Protein AF-A0A968A7Q0-F1 (afdb_monomer)

Secondary structure (DSSP, 8-state):
---------------HHHHHHHHHHHHHHHHHHHHHHHTTS-TTS-HHHHHHHHHHHHHHHHHH--TTSSS-HHHHHTTT-

Sequence (81 aa):
MALAQRRTQKVVPKDPAYRDQLITEYLPYVKRIVQRLAVHLPSTVDVDDLMNVGVIGLIQAVDRYDPRRDNKFMTYAIFRI

Structure (mmCIF, N/CA/C/O backbone):
data_AF-A0A968A7Q0-F1
#
_entry.id   AF-A0A968A7Q0-F1
#
loop_
_atom_site.group_PDB
_atom_site.id
_atom_site.type_symbol
_atom_site.label_atom_id
_atom_site.label_alt_id
_atom_site.label_comp_id
_atom_site.label_asym_id
_atom_site.label_entity_id
_atom_site.label_seq_id
_atom_site.pdbx_PDB_ins_code
_atom_site.Cartn_x
_atom_site.Cartn_y
_atom_site.Cartn_z
_atom_site.occupancy
_atom_site.B_iso_or_equiv
_atom_site.auth_seq_id
_atom_site.auth_comp_id
_atom_site.auth_asym_id
_atom_site.auth_atom_id
_atom_site.pdbx_PDB_model_num
ATOM 1 N N . MET A 1 1 ? -36.347 -24.586 8.318 1.00 50.00 1 MET A N 1
ATOM 2 C CA . MET A 1 1 ? -35.204 -24.366 7.403 1.00 50.00 1 MET A CA 1
ATOM 3 C C . MET A 1 1 ? -34.663 -22.963 7.637 1.00 50.00 1 MET A C 1
ATOM 5 O O . MET A 1 1 ? -35.284 -22.006 7.201 1.00 50.00 1 MET A O 1
ATOM 9 N N . ALA A 1 2 ? -33.576 -22.828 8.398 1.00 49.78 2 ALA A N 1
ATOM 10 C CA . ALA A 1 2 ? -32.923 -21.545 8.649 1.00 49.78 2 ALA A CA 1
ATOM 11 C C . ALA A 1 2 ? -31.725 -21.425 7.704 1.00 49.78 2 ALA A C 1
ATOM 13 O O . ALA A 1 2 ? -30.754 -22.163 7.856 1.00 49.78 2 ALA A O 1
ATOM 14 N N . LEU A 1 3 ? -31.798 -20.533 6.716 1.00 52.06 3 LEU A N 1
ATOM 15 C CA . LEU A 1 3 ? -30.671 -20.237 5.839 1.00 52.06 3 LEU A CA 1
ATOM 16 C C . LEU A 1 3 ? -30.311 -18.760 5.934 1.00 52.06 3 LEU A C 1
ATOM 18 O O . LEU A 1 3 ? -31.121 -17.877 5.672 1.00 52.06 3 LEU A O 1
ATOM 22 N N . ALA A 1 4 ? -29.048 -18.560 6.303 1.00 58.00 4 ALA A N 1
ATOM 23 C CA . ALA A 1 4 ? -28.260 -17.357 6.118 1.00 58.00 4 ALA A CA 1
ATOM 24 C C . ALA A 1 4 ? -28.841 -16.085 6.748 1.00 58.00 4 ALA A C 1
ATOM 26 O O . ALA A 1 4 ? -29.309 -15.172 6.069 1.00 58.00 4 ALA A O 1
ATOM 27 N N . GLN A 1 5 ? -28.640 -15.956 8.063 1.00 51.38 5 GLN A N 1
ATOM 28 C CA . GLN A 1 5 ? -28.410 -14.637 8.640 1.00 51.38 5 GLN A CA 1
ATOM 29 C C . GLN A 1 5 ? -27.210 -14.030 7.901 1.00 51.38 5 GLN A C 1
ATOM 31 O O . GLN A 1 5 ? -26.054 -14.323 8.211 1.00 51.38 5 GLN A O 1
ATOM 36 N N . ARG A 1 6 ? -27.478 -13.201 6.886 1.00 57.25 6 ARG A N 1
ATOM 37 C CA . ARG A 1 6 ? -26.515 -12.216 6.403 1.00 57.25 6 ARG A CA 1
ATOM 38 C C . ARG A 1 6 ? -26.181 -11.372 7.625 1.00 57.25 6 ARG A C 1
ATOM 40 O O . ARG A 1 6 ? -26.928 -10.458 7.959 1.00 57.25 6 ARG A O 1
ATOM 47 N N . ARG A 1 7 ? -25.100 -11.713 8.333 1.00 57.78 7 ARG A N 1
ATOM 48 C CA . ARG A 1 7 ? -24.449 -10.798 9.269 1.00 57.78 7 ARG A CA 1
ATOM 49 C C . ARG A 1 7 ? -24.058 -9.599 8.419 1.00 57.78 7 ARG A C 1
ATOM 51 O O . ARG A 1 7 ? -23.016 -9.599 7.773 1.00 57.78 7 ARG A O 1
ATOM 58 N N . THR A 1 8 ? -24.945 -8.615 8.355 1.00 51.22 8 THR A N 1
ATOM 59 C CA . THR A 1 8 ? -24.642 -7.263 7.922 1.00 51.22 8 THR A CA 1
ATOM 60 C C . THR A 1 8 ? -23.618 -6.769 8.923 1.00 51.22 8 THR A C 1
ATOM 62 O O . THR A 1 8 ? -23.934 -6.288 10.010 1.00 51.22 8 THR A O 1
ATOM 65 N N . GLN A 1 9 ? -22.351 -7.036 8.616 1.00 50.97 9 GLN A N 1
ATOM 66 C CA . GLN A 1 9 ? -21.241 -6.543 9.394 1.00 50.97 9 GLN A CA 1
ATOM 67 C C . GLN A 1 9 ? -21.3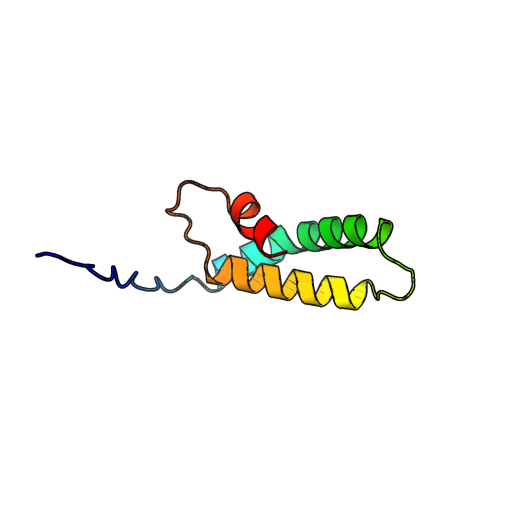44 -5.026 9.279 1.00 50.97 9 GLN A C 1
ATOM 69 O O . GLN A 1 9 ? -21.032 -4.465 8.232 1.00 50.97 9 GLN A O 1
ATOM 74 N N . LYS A 1 10 ? -21.910 -4.388 10.317 1.00 46.84 10 LYS A N 1
ATOM 75 C CA . LYS A 1 10 ? -21.926 -2.935 10.473 1.00 46.84 10 LYS A CA 1
ATOM 76 C C . LYS A 1 10 ? -20.510 -2.482 10.161 1.00 46.84 10 LYS A C 1
ATOM 78 O O . LYS A 1 10 ? -19.580 -2.876 10.869 1.00 46.84 10 LYS A O 1
ATOM 83 N N . VAL A 1 11 ? -20.358 -1.753 9.060 1.00 51.91 11 VAL A N 1
ATOM 84 C CA . VAL A 1 11 ? -19.097 -1.121 8.697 1.00 51.91 11 VAL A CA 1
ATOM 85 C C . VAL A 1 11 ? -18.841 -0.140 9.828 1.00 51.91 11 VAL A C 1
ATOM 87 O O . VAL A 1 11 ? -19.501 0.890 9.925 1.00 51.91 11 VAL A O 1
ATOM 90 N N . VAL A 1 12 ? -17.995 -0.540 10.777 1.00 56.09 12 VAL A N 1
ATOM 91 C CA . VAL A 1 12 ? -17.528 0.363 11.824 1.00 56.09 12 VAL A CA 1
ATOM 92 C C . VAL A 1 12 ? -16.839 1.495 11.069 1.00 56.09 12 VAL A C 1
ATOM 94 O O . VAL A 1 12 ? -16.006 1.182 10.212 1.00 56.09 12 VAL A O 1
ATOM 97 N N . PRO A 1 13 ? -17.200 2.768 11.303 1.00 54.41 13 PRO A N 1
ATOM 98 C CA . PRO A 1 13 ? -16.472 3.882 10.720 1.00 54.41 13 PRO A CA 1
ATOM 99 C C . PRO A 1 13 ? -15.003 3.693 11.081 1.00 54.41 13 PRO A C 1
ATOM 101 O O . PRO A 1 13 ? -14.646 3.700 12.259 1.00 54.41 13 PRO A O 1
ATOM 104 N N . LYS A 1 14 ? -14.170 3.396 10.084 1.00 65.25 14 LYS A N 1
ATOM 105 C CA . LYS A 1 14 ? -12.734 3.304 10.306 1.00 65.25 14 LYS A CA 1
ATOM 106 C C . LYS A 1 14 ? -12.252 4.718 10.515 1.00 65.25 14 LYS A C 1
ATOM 108 O O . LYS A 1 14 ? -12.455 5.554 9.639 1.00 65.25 14 LYS A O 1
ATOM 113 N N . ASP A 1 15 ? -11.674 4.959 11.682 1.00 82.06 15 ASP A N 1
ATOM 114 C CA . ASP A 1 15 ? -11.017 6.217 11.986 1.00 82.06 15 ASP A CA 1
ATOM 115 C C . ASP A 1 15 ? -10.038 6.547 10.841 1.00 82.06 15 ASP A C 1
ATOM 117 O O . ASP A 1 15 ? -9.132 5.743 10.576 1.00 82.06 15 ASP A O 1
ATOM 121 N N . PRO A 1 16 ? -10.236 7.670 10.125 1.00 84.06 16 PRO A N 1
ATOM 122 C CA . PRO A 1 16 ? -9.340 8.088 9.056 1.00 84.06 16 PRO A CA 1
ATOM 123 C C . PRO A 1 16 ? -7.882 8.154 9.516 1.00 84.06 16 PRO A C 1
ATOM 125 O O . PRO A 1 16 ? -6.997 7.720 8.785 1.00 84.06 16 PRO A O 1
ATOM 128 N N . ALA A 1 17 ? -7.629 8.576 10.759 1.00 88.00 17 ALA A N 1
ATOM 129 C CA . ALA A 1 17 ? -6.276 8.642 11.299 1.00 88.00 17 ALA A CA 1
ATOM 130 C C . ALA A 1 17 ? -5.644 7.247 11.425 1.00 88.00 17 ALA A C 1
ATOM 132 O O . ALA A 1 17 ? -4.479 7.057 11.081 1.00 88.00 17 ALA A O 1
ATOM 133 N N . TYR A 1 18 ? -6.418 6.247 11.855 1.00 86.62 18 TYR A N 1
ATOM 134 C CA . TYR A 1 18 ? -5.942 4.864 11.945 1.00 86.62 18 TYR A CA 1
ATOM 135 C C . TYR A 1 18 ? -5.676 4.253 10.563 1.00 86.62 18 TYR A C 1
ATOM 137 O O . TYR A 1 18 ? -4.707 3.515 10.373 1.00 86.62 18 TYR A O 1
ATOM 145 N N . ARG A 1 19 ? -6.518 4.578 9.574 1.00 89.38 19 ARG A N 1
ATOM 146 C CA . ARG A 1 19 ? -6.311 4.174 8.178 1.00 89.38 19 ARG A CA 1
ATOM 147 C C . ARG A 1 19 ? -4.993 4.733 7.644 1.00 89.38 19 ARG A C 1
ATOM 149 O O . ARG A 1 19 ? -4.186 3.972 7.116 1.00 89.38 19 ARG A O 1
ATOM 156 N N . ASP A 1 20 ? -4.772 6.029 7.813 1.00 91.31 20 ASP A N 1
ATOM 157 C CA . ASP A 1 20 ? -3.590 6.718 7.295 1.00 91.31 20 ASP A CA 1
ATOM 158 C C . ASP A 1 20 ? -2.306 6.242 7.985 1.00 91.31 20 ASP A C 1
ATOM 160 O O . ASP A 1 20 ? -1.275 6.062 7.329 1.00 91.31 20 ASP A O 1
ATOM 164 N N . GLN A 1 21 ? -2.379 5.942 9.287 1.00 91.81 21 GLN A N 1
ATOM 165 C CA . GLN A 1 21 ? -1.295 5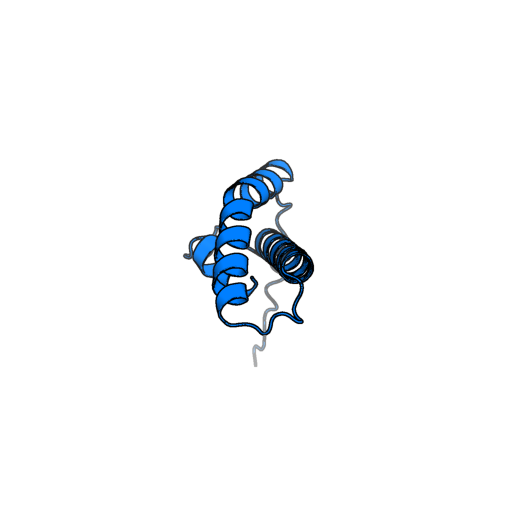.294 10.029 1.00 91.81 21 GLN A CA 1
ATOM 166 C C . GLN A 1 21 ? -0.930 3.937 9.422 1.00 91.81 21 GLN A C 1
ATOM 168 O O . GLN A 1 21 ? 0.237 3.717 9.104 1.00 91.81 21 GLN A O 1
ATOM 173 N N . LEU A 1 22 ? -1.911 3.058 9.189 1.00 91.31 22 LEU A N 1
ATOM 174 C CA . LEU A 1 22 ? -1.660 1.754 8.567 1.00 91.31 22 LEU A CA 1
ATOM 175 C C . LEU A 1 22 ? -1.104 1.893 7.145 1.00 91.31 22 LEU A C 1
ATOM 177 O O . LEU A 1 22 ? -0.184 1.173 6.772 1.00 91.31 22 LEU A O 1
ATOM 181 N N . ILE A 1 23 ? -1.618 2.815 6.332 1.00 93.25 23 ILE A N 1
ATOM 182 C CA . ILE A 1 23 ? -1.078 3.021 4.981 1.00 93.25 23 ILE A CA 1
ATOM 183 C C . ILE A 1 23 ? 0.396 3.432 5.066 1.00 93.25 23 ILE A C 1
ATOM 185 O O . ILE A 1 23 ? 1.241 2.829 4.406 1.00 93.25 23 ILE A O 1
ATOM 189 N N . THR A 1 24 ? 0.713 4.410 5.912 1.00 94.62 24 THR A N 1
ATOM 190 C CA . THR A 1 24 ? 2.072 4.945 6.061 1.00 94.62 24 THR A CA 1
ATOM 191 C C . THR A 1 24 ? 3.040 3.898 6.611 1.00 94.62 24 THR A C 1
ATOM 193 O O . THR A 1 24 ? 4.147 3.749 6.096 1.00 94.62 24 THR A O 1
ATOM 196 N N . GLU A 1 25 ? 2.617 3.132 7.618 1.00 94.31 25 GLU A N 1
ATOM 197 C CA . GLU A 1 25 ? 3.413 2.063 8.227 1.00 94.31 25 GLU A CA 1
ATOM 198 C C . GLU A 1 25 ? 3.733 0.950 7.218 1.00 94.31 25 GLU A C 1
ATOM 200 O O . GLU A 1 25 ? 4.853 0.434 7.194 1.00 94.31 25 GLU A O 1
ATOM 205 N N . TYR A 1 26 ? 2.773 0.593 6.356 1.00 94.69 26 TYR A N 1
ATOM 206 C CA . TYR A 1 26 ? 2.899 -0.560 5.463 1.00 94.69 26 TYR A CA 1
ATOM 207 C C . TYR A 1 26 ? 3.404 -0.228 4.049 1.00 94.69 26 TYR A C 1
ATOM 209 O O . TYR A 1 26 ? 3.824 -1.133 3.322 1.00 94.69 26 TYR A O 1
ATOM 217 N N . LEU A 1 27 ? 3.464 1.049 3.661 1.00 94.88 27 LEU A N 1
ATOM 218 C CA . LEU A 1 27 ? 3.983 1.487 2.360 1.00 94.88 27 LEU A CA 1
ATOM 219 C C . LEU A 1 27 ? 5.412 0.976 2.048 1.00 94.88 27 LEU A C 1
ATOM 221 O O . LEU A 1 27 ? 5.639 0.489 0.935 1.00 94.88 27 LEU A O 1
ATOM 225 N N . PRO A 1 28 ? 6.381 0.982 2.991 1.00 95.50 28 PRO A N 1
ATOM 226 C CA . PRO A 1 28 ? 7.720 0.439 2.738 1.00 95.50 28 PRO A CA 1
ATOM 227 C C . PRO A 1 28 ? 7.716 -1.066 2.436 1.00 95.50 28 PRO A C 1
ATOM 229 O O . PRO A 1 28 ? 8.587 -1.567 1.719 1.00 95.50 28 PRO A O 1
ATOM 232 N N . TYR A 1 29 ? 6.730 -1.802 2.956 1.00 94.31 29 TYR A N 1
ATOM 233 C CA . TYR A 1 29 ? 6.596 -3.235 2.712 1.00 94.31 29 TYR A CA 1
ATOM 234 C C . TYR A 1 29 ? 6.098 -3.513 1.297 1.00 94.31 29 TYR A C 1
ATOM 236 O O . TYR A 1 29 ? 6.633 -4.418 0.657 1.00 94.31 29 TYR A O 1
ATOM 244 N N . VAL A 1 30 ? 5.160 -2.705 0.785 1.00 95.12 30 VAL A N 1
ATOM 245 C CA . VAL A 1 30 ? 4.732 -2.753 -0.625 1.00 95.12 30 VAL A CA 1
ATOM 246 C C . VAL A 1 30 ? 5.944 -2.585 -1.532 1.00 95.12 30 VAL A C 1
ATOM 248 O O . VAL A 1 30 ? 6.205 -3.447 -2.368 1.00 95.12 30 VAL A O 1
ATOM 251 N N . LYS A 1 31 ? 6.764 -1.555 -1.284 1.00 94.94 31 LYS A N 1
ATOM 252 C CA . LYS A 1 31 ? 7.998 -1.321 -2.047 1.00 94.94 31 LYS A CA 1
ATOM 253 C C . LYS A 1 31 ? 8.919 -2.544 -2.036 1.00 94.94 31 LYS A C 1
ATOM 255 O O . LYS A 1 31 ? 9.415 -2.952 -3.081 1.00 94.94 31 LYS A O 1
ATOM 260 N N . ARG A 1 32 ? 9.123 -3.171 -0.873 1.00 94.88 32 ARG A N 1
ATOM 261 C CA . ARG A 1 32 ? 9.970 -4.371 -0.743 1.00 94.88 32 ARG A CA 1
ATOM 262 C C . ARG A 1 32 ? 9.389 -5.604 -1.449 1.00 94.88 32 ARG A C 1
ATOM 264 O O . ARG A 1 32 ? 10.153 -6.477 -1.864 1.00 94.88 32 ARG A O 1
ATOM 271 N N . ILE A 1 33 ? 8.066 -5.735 -1.521 1.00 92.94 33 ILE A N 1
ATOM 272 C CA . ILE A 1 33 ? 7.398 -6.814 -2.265 1.00 92.94 33 ILE A CA 1
ATOM 273 C C . ILE A 1 33 ? 7.577 -6.573 -3.763 1.00 92.94 33 ILE A C 1
ATOM 275 O O . ILE A 1 33 ? 8.128 -7.433 -4.443 1.00 92.94 33 ILE A O 1
ATOM 279 N N . VAL A 1 34 ? 7.235 -5.375 -4.240 1.00 94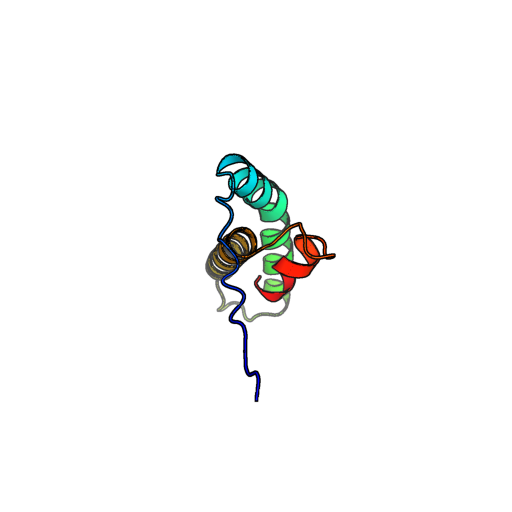.38 34 VAL A N 1
ATOM 280 C CA . VAL A 1 34 ? 7.364 -4.966 -5.646 1.00 94.38 34 VAL A CA 1
ATOM 281 C C . VAL A 1 34 ? 8.795 -5.130 -6.148 1.00 94.38 34 VAL A C 1
ATOM 283 O O . VAL A 1 34 ? 9.012 -5.769 -7.171 1.00 94.38 34 VAL A O 1
ATOM 286 N N . GLN A 1 35 ? 9.790 -4.660 -5.391 1.00 94.12 35 GLN A N 1
ATOM 287 C CA . GLN A 1 35 ? 11.200 -4.830 -5.749 1.00 94.12 35 GLN A CA 1
ATOM 288 C C . GLN A 1 35 ? 11.601 -6.303 -5.876 1.00 94.12 35 GLN A C 1
ATOM 290 O O . GLN A 1 35 ? 12.351 -6.653 -6.778 1.00 94.12 35 GLN A O 1
ATOM 295 N N . ARG A 1 36 ? 11.100 -7.182 -4.998 1.00 93.75 36 ARG A N 1
ATOM 296 C CA . ARG A 1 36 ? 11.376 -8.625 -5.089 1.00 93.75 36 ARG A CA 1
ATOM 297 C C . ARG A 1 36 ? 10.687 -9.277 -6.284 1.00 93.75 36 ARG A C 1
ATOM 299 O O . ARG A 1 36 ? 11.277 -10.164 -6.895 1.00 93.75 36 ARG A O 1
ATOM 306 N N . LEU A 1 37 ? 9.471 -8.851 -6.617 1.00 91.50 37 LEU A N 1
ATOM 307 C CA . LEU A 1 37 ? 8.756 -9.330 -7.800 1.00 91.50 37 LEU A CA 1
ATOM 308 C C . LEU A 1 37 ? 9.462 -8.887 -9.084 1.00 91.50 37 LEU A C 1
ATOM 310 O O . LEU A 1 37 ? 9.692 -9.717 -9.957 1.00 91.50 37 LEU A O 1
ATOM 314 N N . ALA A 1 38 ? 9.889 -7.625 -9.155 1.00 93.00 38 ALA A N 1
ATOM 315 C CA . ALA A 1 38 ? 10.560 -7.047 -10.316 1.00 93.00 38 ALA A CA 1
ATOM 316 C C . ALA A 1 38 ? 11.827 -7.816 -10.734 1.00 93.00 38 ALA A C 1
ATOM 318 O O . ALA A 1 38 ? 12.082 -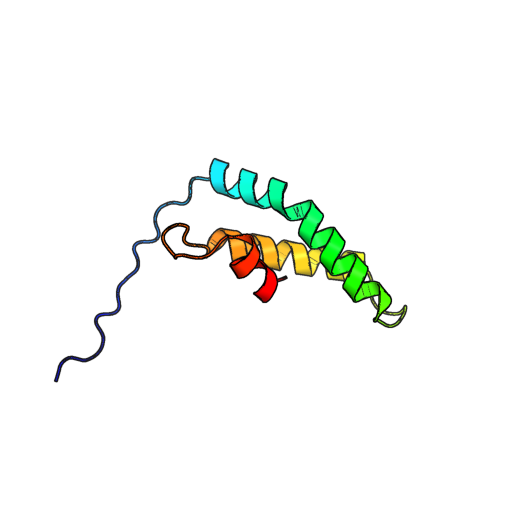7.950 -11.924 1.00 93.00 38 ALA A O 1
ATOM 319 N N . VAL A 1 39 ? 12.579 -8.394 -9.785 1.00 94.75 39 VAL A N 1
ATOM 320 C CA . VAL A 1 39 ? 13.766 -9.230 -10.084 1.00 94.75 39 VAL A CA 1
ATOM 321 C C . VAL A 1 39 ? 13.431 -10.443 -10.962 1.00 94.75 39 VAL A C 1
ATOM 323 O O . VAL A 1 39 ? 14.290 -10.932 -11.689 1.00 94.75 39 VAL A O 1
ATOM 326 N N . HIS A 1 40 ? 12.194 -10.936 -10.900 1.00 94.44 40 HIS A N 1
ATOM 327 C CA . HIS A 1 40 ? 11.752 -12.138 -11.608 1.00 94.44 40 HIS A CA 1
ATOM 328 C C . HIS A 1 40 ? 10.931 -11.823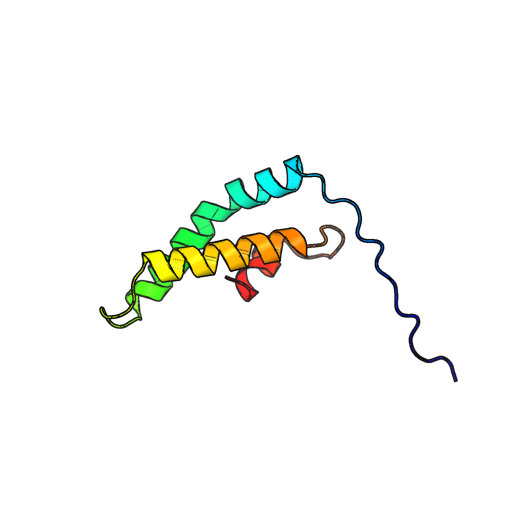 -12.865 1.00 94.44 40 HIS A C 1
ATOM 330 O O . HIS A 1 40 ? 10.414 -12.743 -13.500 1.00 94.44 40 HIS A O 1
ATOM 336 N N . LEU A 1 41 ? 10.776 -10.544 -13.214 1.00 92.19 41 LEU A N 1
ATOM 337 C CA . LEU A 1 41 ? 9.959 -10.098 -14.337 1.00 92.19 41 LEU A CA 1
ATOM 338 C C . LEU A 1 41 ? 10.833 -9.623 -15.508 1.00 92.19 41 LEU A C 1
ATOM 340 O O . LEU A 1 41 ? 11.965 -9.183 -15.300 1.00 92.19 41 LEU A O 1
ATOM 344 N N . PRO A 1 42 ? 10.330 -9.705 -16.753 1.00 93.75 42 PRO A N 1
ATOM 345 C CA . PRO A 1 42 ? 11.012 -9.124 -17.902 1.00 93.75 42 PRO A CA 1
ATOM 346 C C . PRO A 1 42 ? 11.196 -7.609 -17.746 1.00 93.75 42 PRO A C 1
ATOM 348 O O . PRO A 1 42 ? 10.359 -6.933 -17.151 1.00 93.75 42 PRO A O 1
ATOM 351 N N . SER A 1 43 ? 12.227 -7.055 -18.387 1.00 89.38 43 SER A N 1
ATOM 352 C CA . SER A 1 43 ? 12.511 -5.610 -18.401 1.00 89.38 43 SER A CA 1
ATOM 353 C C . SER A 1 43 ? 11.432 -4.753 -19.074 1.00 89.38 43 SER A C 1
ATOM 355 O O . SER A 1 43 ? 11.495 -3.531 -19.010 1.00 89.38 43 SER A O 1
ATOM 357 N N . THR A 1 44 ? 10.449 -5.376 -19.725 1.00 94.25 44 THR A N 1
ATOM 358 C CA . THR A 1 44 ? 9.275 -4.700 -20.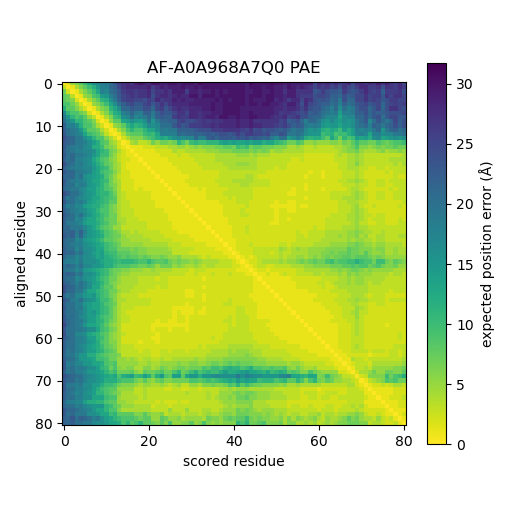289 1.00 94.25 44 THR A CA 1
ATOM 359 C C . THR A 1 44 ? 8.257 -4.286 -19.229 1.00 94.25 44 THR A C 1
ATOM 361 O O . THR A 1 44 ? 7.314 -3.576 -19.561 1.00 94.25 44 THR A O 1
ATOM 364 N N . VAL A 1 45 ? 8.382 -4.777 -17.992 1.00 93.56 45 VAL A N 1
ATOM 365 C CA . VAL A 1 45 ? 7.479 -4.423 -16.894 1.00 93.56 45 VAL A CA 1
ATOM 366 C C . VAL A 1 45 ? 8.019 -3.200 -16.165 1.00 93.56 45 VAL A C 1
ATOM 368 O O . VAL A 1 45 ? 9.145 -3.221 -15.667 1.00 93.56 45 VAL A O 1
ATOM 371 N N . ASP A 1 46 ? 7.196 -2.159 -16.068 1.00 94.88 46 ASP A N 1
ATOM 372 C CA . ASP A 1 46 ? 7.530 -0.960 -15.311 1.00 94.88 46 ASP A CA 1
ATOM 373 C C . ASP A 1 46 ? 7.356 -1.203 -13.802 1.00 94.88 46 ASP A C 1
ATOM 375 O O . ASP A 1 46 ? 6.318 -1.672 -13.322 1.00 94.88 46 ASP A O 1
ATOM 379 N N . VAL A 1 47 ? 8.402 -0.895 -13.038 1.00 93.38 47 VAL A N 1
ATOM 380 C CA . VAL A 1 47 ? 8.405 -1.024 -11.577 1.00 93.38 47 VAL A CA 1
ATOM 381 C C . VAL A 1 47 ? 7.459 -0.009 -10.940 1.00 93.38 47 VAL A C 1
ATOM 383 O O . VAL A 1 47 ? 6.847 -0.321 -9.916 1.00 93.38 47 VAL A O 1
ATOM 386 N N . ASP A 1 48 ? 7.303 1.171 -11.538 1.00 94.50 48 ASP A N 1
ATOM 387 C CA . ASP A 1 48 ? 6.405 2.203 -11.027 1.00 94.50 48 ASP A CA 1
ATOM 388 C C . ASP A 1 48 ? 4.937 1.788 -11.206 1.00 94.50 48 ASP A C 1
ATOM 390 O O . ASP A 1 48 ? 4.121 1.992 -10.302 1.00 94.50 48 ASP A O 1
ATOM 394 N N . ASP A 1 49 ? 4.608 1.082 -12.293 1.00 94.75 49 ASP A N 1
ATOM 395 C CA . ASP A 1 49 ? 3.282 0.486 -12.486 1.00 94.75 49 ASP A CA 1
ATOM 396 C C . ASP A 1 49 ? 2.990 -0.599 -11.444 1.00 94.75 49 ASP A C 1
ATOM 398 O O . ASP A 1 49 ? 1.919 -0.608 -10.829 1.00 94.75 49 ASP A O 1
ATOM 402 N N . LEU A 1 50 ? 3.956 -1.483 -11.172 1.00 93.81 50 LEU A N 1
ATOM 403 C CA . LEU A 1 50 ? 3.828 -2.478 -10.102 1.00 93.81 50 LEU A CA 1
ATOM 404 C C . LEU A 1 50 ? 3.662 -1.818 -8.731 1.00 93.81 50 LEU A C 1
ATOM 406 O O . LEU A 1 50 ? 2.875 -2.287 -7.905 1.00 93.81 50 LEU A O 1
ATOM 410 N N . MET A 1 51 ? 4.382 -0.721 -8.487 1.00 95.69 51 MET A N 1
ATOM 411 C CA . MET A 1 51 ? 4.259 0.047 -7.255 1.00 95.69 51 MET A CA 1
ATOM 412 C C . MET A 1 51 ? 2.852 0.628 -7.111 1.00 95.69 51 MET A C 1
ATOM 414 O O . MET A 1 51 ? 2.236 0.467 -6.056 1.00 95.69 51 MET A O 1
ATOM 418 N N . ASN A 1 52 ? 2.303 1.225 -8.171 1.00 95.94 52 ASN A N 1
ATOM 419 C CA . ASN A 1 52 ? 0.941 1.757 -8.178 1.00 95.94 52 ASN A CA 1
ATOM 420 C C . ASN A 1 52 ? -0.096 0.671 -7.867 1.00 95.94 52 ASN A C 1
ATOM 422 O O . ASN A 1 52 ? -0.950 0.858 -6.995 1.00 95.94 52 ASN A O 1
ATOM 426 N N . VAL A 1 53 ? 0.009 -0.492 -8.517 1.00 95.12 53 VAL A N 1
ATOM 427 C CA . VAL A 1 53 ? -0.884 -1.635 -8.263 1.00 95.12 53 VAL A CA 1
ATOM 428 C C . VAL A 1 53 ? -0.774 -2.108 -6.811 1.00 95.12 53 VAL A C 1
ATOM 430 O O . VAL A 1 53 ? -1.796 -2.282 -6.142 1.00 95.12 53 VAL A O 1
ATOM 433 N N . GLY A 1 54 ? 0.445 -2.245 -6.285 1.00 95.12 54 GLY A N 1
ATOM 434 C CA . GLY A 1 54 ? 0.676 -2.654 -4.900 1.00 95.12 54 GLY A CA 1
ATOM 435 C C . GLY A 1 54 ? 0.100 -1.669 -3.875 1.00 95.12 54 GLY A C 1
ATOM 436 O O . GLY A 1 54 ? -0.482 -2.083 -2.870 1.00 95.12 54 GLY A O 1
ATOM 437 N N . VAL A 1 55 ? 0.197 -0.359 -4.132 1.00 95.69 55 VAL A N 1
ATOM 438 C CA . VAL A 1 55 ? -0.383 0.681 -3.263 1.00 95.69 55 VAL A CA 1
ATOM 439 C C . VAL A 1 55 ? -1.910 0.626 -3.278 1.00 95.69 55 VAL A C 1
ATOM 441 O O . VAL A 1 55 ? -2.535 0.705 -2.219 1.00 95.69 55 VAL A O 1
ATOM 444 N N . ILE A 1 56 ? -2.527 0.421 -4.444 1.00 95.88 56 ILE A N 1
ATOM 445 C CA . ILE A 1 56 ? -3.981 0.226 -4.548 1.00 95.88 56 ILE A CA 1
ATOM 446 C C . ILE A 1 56 ? -4.412 -1.008 -3.741 1.00 95.88 56 ILE A C 1
ATOM 448 O O . ILE A 1 56 ? -5.382 -0.942 -2.979 1.00 95.88 56 ILE A O 1
ATOM 452 N N . GLY A 1 57 ? -3.671 -2.114 -3.855 1.00 94.38 57 GLY A N 1
ATOM 453 C CA . GLY A 1 57 ? -3.893 -3.335 -3.077 1.00 94.38 57 GLY A CA 1
ATOM 454 C C . GLY A 1 57 ? -3.810 -3.104 -1.566 1.00 94.38 57 GLY A C 1
ATOM 455 O O . GLY A 1 57 ? -4.692 -3.542 -0.817 1.00 94.38 57 GLY A O 1
ATOM 456 N N . LEU A 1 58 ? -2.810 -2.339 -1.117 1.00 95.38 58 LEU A N 1
ATOM 457 C CA . LEU A 1 58 ? -2.659 -1.930 0.280 1.00 95.38 58 LEU A CA 1
ATOM 458 C C . LEU A 1 58 ? -3.861 -1.111 0.760 1.00 95.38 58 LEU A C 1
ATOM 460 O O . LEU A 1 58 ? -4.426 -1.426 1.806 1.00 95.38 58 LEU A O 1
ATOM 464 N N . ILE A 1 59 ? -4.295 -0.102 0.004 1.00 93.69 59 ILE A N 1
ATOM 465 C CA . ILE A 1 59 ? -5.446 0.734 0.375 1.00 93.69 59 ILE A CA 1
ATOM 466 C C . ILE A 1 59 ? -6.703 -0.134 0.528 1.00 93.69 59 ILE A C 1
ATOM 468 O O . ILE A 1 59 ? -7.395 -0.063 1.544 1.00 93.69 59 ILE A O 1
ATOM 472 N N . GLN A 1 60 ? -6.954 -1.045 -0.416 1.00 92.50 60 GLN A N 1
ATOM 473 C CA . GLN A 1 60 ? -8.078 -1.981 -0.327 1.00 92.50 60 GLN A CA 1
ATOM 474 C C . GLN A 1 60 ? -7.954 -2.948 0.862 1.00 92.50 60 GLN A C 1
ATOM 476 O O . GLN A 1 60 ? -8.964 -3.340 1.464 1.00 92.50 60 GLN A O 1
ATOM 481 N N . ALA A 1 61 ? -6.731 -3.373 1.201 1.00 92.38 61 ALA A N 1
ATOM 482 C CA . ALA A 1 61 ? -6.432 -4.129 2.412 1.00 92.38 61 ALA A CA 1
ATOM 483 C C . ALA A 1 61 ? -6.822 -3.338 3.659 1.00 92.38 61 ALA A C 1
ATOM 485 O O . ALA A 1 61 ? -7.636 -3.827 4.446 1.00 92.38 61 ALA A O 1
ATOM 486 N N . VAL A 1 62 ? -6.340 -2.105 3.806 1.00 91.56 62 VAL A N 1
ATOM 487 C CA . VAL A 1 62 ? -6.687 -1.253 4.948 1.00 91.56 62 VAL A CA 1
ATOM 488 C C . VAL A 1 62 ? -8.198 -1.043 5.020 1.00 91.56 62 VAL A C 1
ATOM 490 O O . VAL A 1 62 ? -8.773 -1.205 6.094 1.00 91.56 62 VAL A O 1
ATOM 493 N N . ASP A 1 63 ? -8.876 -0.817 3.895 1.00 89.38 63 ASP A N 1
ATOM 494 C CA . ASP A 1 63 ? -10.319 -0.550 3.844 1.00 89.38 63 ASP A CA 1
ATOM 495 C C . ASP A 1 63 ? -11.184 -1.741 4.263 1.00 89.38 63 ASP A C 1
ATOM 497 O O . ASP A 1 63 ? -12.248 -1.555 4.856 1.00 89.38 63 ASP A O 1
ATOM 501 N N . ARG A 1 64 ? -10.721 -2.982 4.077 1.00 88.06 64 ARG A N 1
ATOM 502 C CA . ARG A 1 64 ? -11.501 -4.189 4.430 1.00 88.06 64 ARG A CA 1
ATOM 503 C C . ARG A 1 64 ? -10.957 -4.979 5.623 1.00 88.06 64 ARG A C 1
ATOM 505 O O . ARG A 1 64 ? -11.601 -5.939 6.042 1.00 88.06 64 ARG A O 1
ATOM 512 N N . TYR A 1 65 ? -9.809 -4.596 6.178 1.00 88.00 65 TYR A N 1
ATOM 513 C CA . TYR A 1 65 ? -9.244 -5.243 7.361 1.00 88.00 65 TYR A CA 1
ATOM 514 C C . TYR A 1 65 ? -10.140 -5.065 8.594 1.00 88.00 65 TYR A C 1
ATOM 516 O O . TYR A 1 65 ? -10.656 -3.979 8.836 1.00 88.00 65 TYR A O 1
ATOM 524 N N . ASP A 1 66 ? -10.333 -6.117 9.379 1.00 84.81 66 ASP A N 1
ATOM 525 C CA . ASP A 1 66 ? -11.059 -6.042 10.647 1.00 84.81 66 ASP A CA 1
ATOM 526 C C . ASP A 1 66 ? -10.099 -6.492 11.754 1.00 84.81 66 ASP A C 1
ATOM 528 O O . ASP A 1 66 ? -9.802 -7.685 11.807 1.00 84.81 66 ASP A O 1
ATOM 532 N N . PRO A 1 67 ? -9.616 -5.583 12.623 1.00 80.88 67 PRO A N 1
ATOM 533 C CA . PRO A 1 67 ? -8.646 -5.916 13.669 1.00 80.88 67 PRO A CA 1
ATOM 534 C C . PRO A 1 67 ? -9.209 -6.857 14.742 1.00 80.88 67 PRO A C 1
ATOM 536 O O . PRO A 1 67 ? -8.459 -7.345 15.577 1.00 80.88 67 PRO A O 1
ATOM 539 N N . ARG A 1 68 ? -10.523 -7.121 14.741 1.00 82.62 68 ARG A N 1
ATOM 540 C CA . ARG A 1 68 ? -11.154 -8.121 15.618 1.00 82.62 68 ARG A CA 1
ATOM 541 C C . ARG A 1 68 ? -10.992 -9.547 15.095 1.00 82.62 68 ARG A C 1
ATOM 543 O O . ARG A 1 68 ? -11.386 -10.490 15.776 1.00 82.62 68 ARG A O 1
ATOM 550 N N . ARG A 1 69 ? -10.512 -9.717 13.860 1.00 78.81 69 ARG A N 1
ATOM 551 C CA . ARG A 1 69 ? -10.127 -11.026 13.332 1.00 78.81 69 ARG A CA 1
ATOM 552 C C . ARG A 1 69 ? -8.735 -11.350 13.863 1.00 78.81 69 ARG A C 1
ATOM 554 O O . ARG A 1 69 ? -7.900 -10.463 13.974 1.00 78.81 69 ARG A O 1
ATOM 561 N N . ASP A 1 70 ? -8.508 -12.614 14.201 1.00 70.94 70 ASP A N 1
ATOM 562 C CA . ASP A 1 70 ? -7.319 -13.091 14.925 1.00 70.94 70 ASP A CA 1
ATOM 563 C C . ASP A 1 70 ? -6.046 -13.147 14.048 1.00 70.94 70 ASP A C 1
ATOM 565 O O . ASP A 1 70 ? -5.240 -14.071 14.112 1.00 70.94 70 ASP A O 1
AT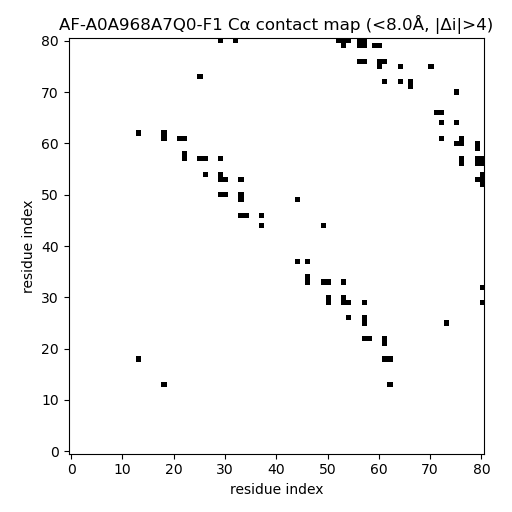OM 569 N N . ASN A 1 71 ? -5.887 -12.190 13.133 1.00 79.25 71 ASN A N 1
ATOM 570 C CA . ASN A 1 71 ? -4.782 -12.122 12.194 1.00 79.25 71 ASN A CA 1
ATOM 571 C C . ASN A 1 71 ? -4.186 -10.717 12.140 1.00 79.25 71 ASN A C 1
ATOM 573 O O . ASN A 1 71 ? -4.891 -9.716 12.081 1.00 79.25 71 ASN A O 1
ATOM 577 N N . LYS A 1 72 ? -2.853 -10.646 12.093 1.00 86.31 72 LYS A N 1
ATOM 578 C CA . LYS A 1 72 ? -2.141 -9.380 11.892 1.00 86.31 72 LYS A CA 1
ATOM 579 C C . LYS A 1 72 ? -2.500 -8.784 10.530 1.00 86.31 72 LYS A C 1
ATOM 581 O O . LYS A 1 72 ? -2.647 -9.518 9.548 1.00 86.31 72 LYS A O 1
ATOM 586 N N . PHE A 1 73 ? -2.531 -7.454 10.449 1.00 87.56 73 PHE A N 1
ATOM 587 C CA . PHE A 1 73 ? -2.788 -6.737 9.199 1.00 87.56 73 PHE A CA 1
ATOM 588 C C . PHE A 1 73 ? -1.864 -7.194 8.066 1.00 87.56 73 PHE A C 1
ATOM 590 O O . PHE A 1 73 ? -2.340 -7.483 6.974 1.00 87.56 73 PHE A O 1
ATOM 597 N N . MET A 1 74 ? -0.566 -7.357 8.341 1.00 86.62 74 MET A N 1
ATOM 598 C CA . MET A 1 74 ? 0.409 -7.816 7.349 1.00 86.62 74 MET A CA 1
ATOM 599 C C . MET A 1 74 ? 0.012 -9.144 6.692 1.00 86.62 74 MET A C 1
ATOM 601 O O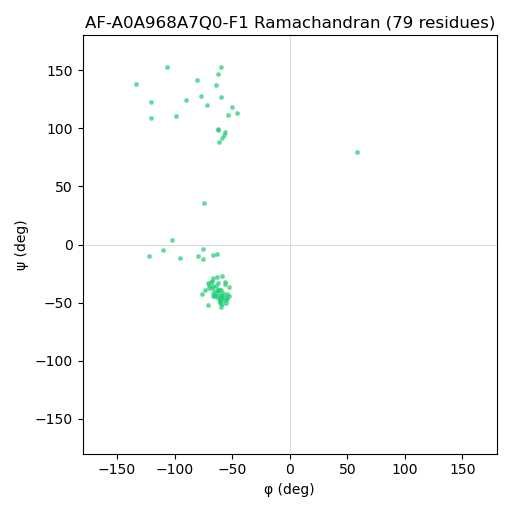 . MET A 1 74 ? 0.036 -9.271 5.471 1.00 86.62 74 MET A O 1
ATOM 605 N N . THR A 1 75 ? -0.402 -10.123 7.499 1.00 88.31 75 THR A N 1
ATOM 606 C CA . THR A 1 75 ? -0.827 -11.447 7.026 1.00 88.31 75 THR A CA 1
ATOM 607 C C . THR A 1 75 ? -2.053 -11.351 6.125 1.00 88.31 75 THR A C 1
ATOM 609 O O . THR A 1 75 ? -2.197 -12.123 5.186 1.00 88.31 75 THR A O 1
ATOM 612 N N . TYR A 1 76 ? -2.935 -10.391 6.391 1.00 87.25 76 TYR A N 1
ATOM 613 C CA . TYR A 1 76 ? -4.096 -10.121 5.556 1.00 87.25 76 TYR A CA 1
ATOM 614 C C . TYR A 1 76 ? -3.744 -9.369 4.265 1.00 8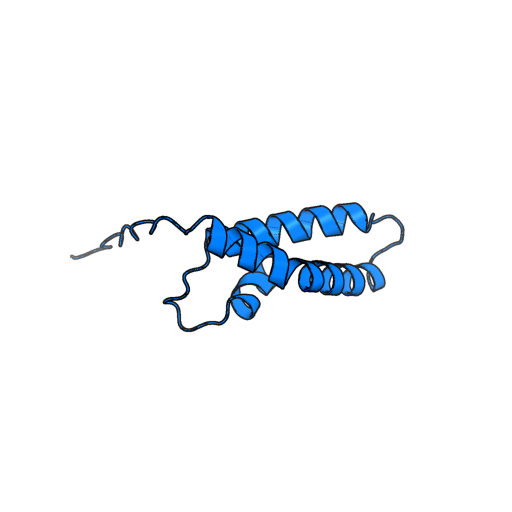7.25 76 TYR A C 1
ATOM 616 O O . TYR A 1 76 ? -4.267 -9.695 3.200 1.00 87.25 76 TYR A O 1
ATOM 624 N N . ALA A 1 77 ? -2.874 -8.362 4.359 1.00 88.38 77 ALA A N 1
ATOM 625 C CA . ALA A 1 77 ? -2.535 -7.462 3.264 1.00 88.38 77 ALA A CA 1
ATOM 626 C C . ALA A 1 77 ? -1.691 -8.138 2.176 1.00 88.38 77 ALA A C 1
ATOM 628 O O . ALA A 1 77 ? -1.892 -7.842 1.005 1.00 88.38 77 ALA A O 1
ATOM 629 N N . ILE A 1 78 ? -0.820 -9.089 2.539 1.00 86.94 78 ILE A N 1
ATOM 630 C CA . ILE A 1 78 ? 0.040 -9.818 1.587 1.00 86.94 78 ILE A CA 1
ATOM 631 C C . ILE A 1 78 ? -0.757 -10.514 0.475 1.00 86.94 78 ILE A C 1
ATOM 633 O O . ILE A 1 78 ? -0.274 -10.607 -0.639 1.00 86.94 78 ILE A O 1
ATOM 637 N N . PHE A 1 79 ? -1.983 -10.980 0.724 1.00 84.75 79 PHE A N 1
ATOM 638 C CA . PHE A 1 79 ? -2.788 -11.632 -0.324 1.00 84.75 79 PHE A CA 1
ATOM 639 C C . PHE A 1 79 ? -3.390 -10.657 -1.349 1.00 84.75 79 PHE A C 1
ATOM 641 O O . PHE A 1 79 ? -4.101 -11.081 -2.257 1.00 84.75 79 PHE A O 1
ATOM 648 N N . ARG A 1 80 ? -3.196 -9.351 -1.156 1.00 82.69 80 ARG A N 1
ATOM 649 C CA . ARG A 1 80 ? -3.792 -8.277 -1.963 1.00 82.69 80 ARG A CA 1
ATOM 650 C C . ARG A 1 80 ? -2.756 -7.361 -2.600 1.00 82.69 80 ARG A C 1
ATOM 652 O O . ARG A 1 80 ? -3.149 -6.517 -3.398 1.00 82.69 80 ARG A O 1
ATOM 659 N N . ILE A 1 81 ? -1.497 -7.501 -2.194 1.00 81.38 81 ILE A N 1
ATOM 660 C CA . ILE A 1 81 ? -0.326 -6.770 -2.681 1.00 81.38 81 ILE A CA 1
ATOM 661 C C . ILE A 1 81 ? 0.479 -7.753 -3.519 1.00 81.38 81 ILE A C 1
ATOM 663 O O . ILE A 1 81 ? 0.813 -7.395 -4.664 1.00 81.38 81 ILE A O 1
#

Nearest PDB structures (foldseek):
  8b3z-assembly1_B  TM=9.131E-01  e=3.194E-03  Bacillus subtilis
  6pfj-assembly1_A  TM=9.030E-01  e=6.967E-03  Streptomyces sp. PanSC19
  1rp3-assembly2_C  TM=8.302E-01  e=6.180E-03  Aquifex aeolicus
  1sc5-assembly1_A  TM=8.875E-01  e=1.060E-02  Aquifex aeolicus
  1rp3-assembly4_G  TM=8.078E-01  e=1.269E-02  Aquifex aeolicus

Solvent-accessible surface area (backbone atoms only — not comparable to full-atom values): 5049 Å² total; per-residue (Å²): 139,91,79,77,85,75,76,75,70,74,78,69,82,71,54,65,68,60,50,51,48,52,50,62,72,45,47,67,54,44,52,56,49,42,57,59,52,52,76,78,48,63,90,88,59,59,67,67,59,47,43,52,53,21,50,52,20,42,53,55,30,62,74,68,61,57,87,88,44,102,58,59,67,65,76,62,27,61,84,49,81

Mean predicted aligned error: 7.99 Å

pLDDT: mean 84.24, std 14.83, range [46.84, 95.94]

Foldseek 3Di:
DDDDPPPPVPQDPDDPVVLVVQLVVCLVVLLVVLVVVVVVDDPVDDSVVSSVQLSVLSSVLSSPDDPVPPDDSVVSSVVRD

Radius of gyration: 16.13 Å; Cα contacts (8 Å, |Δi|>4): 49; chains: 1; bounding box: 49×33×36 Å